Protein AF-A0A1W6UD63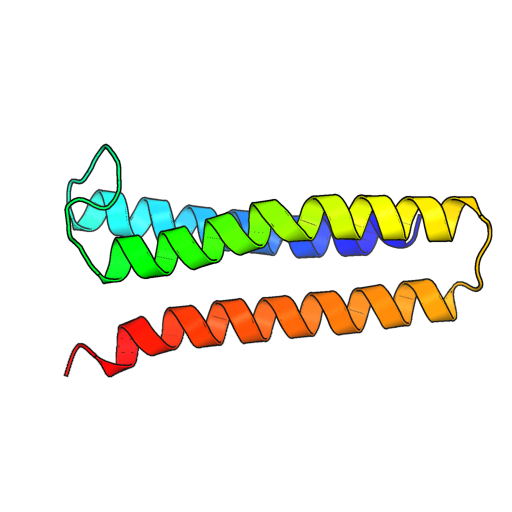-F1 (afdb_monomer)

Secondary structure (DSSP, 8-state):
-HHHHHHHHHHHHHHHHHHHHHHHHHHHT--SS-TT-HHHHHHHHHHHHHHHHHHHHHHHHHHHHHTT--HHHHHHHHHHHHHHHHHHHHHHHHHHHHS--

pLDDT: mean 88.69, std 12.46, range [38.28, 97.31]

Sequence (101 aa):
MITALYANILAILIIWLAVQVIKQRRLNQIAYADGGVEALQITRSAQSNATEYIPITLILMALLEFNSAYPTWIHLTGIIFVIGRVIHAKGILKKDLKKAH

InterPro domains:
  I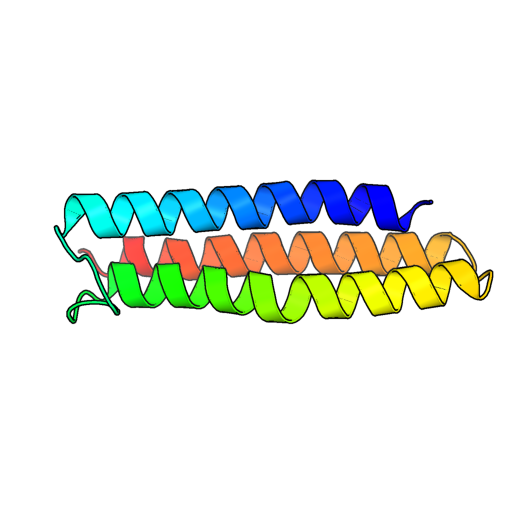PR001129 Membrane-associated, eicosanoid/glutathione metabolism (MAPEG) protein [PF01124] (4-95)
  IPR023352 Membrane associated eicosanoid/glutathione metabolism-like domain superfamily [G3DSA:1.20.120.550] (1-101)
  IPR023352 Membrane associated eicosanoid/glutathione metabolism-like domain superfamily [SSF161084] (2-96)

Foldseek 3Di:
DLLVVLVVLLVVVLVVLVVQLVVQCVVVVPDDDQPPPPLNVLSVVLNVVSVVPVVVLSVVLVVCVVVVHDVVVSVVSSVVVSVVSVCSNVVSNVVVVVVVD

Nearest PDB structures (foldseek):
  5j0l-assembly3_E  TM=4.740E-01  e=3.099E+00  synthetic construct
  5j0l-assembly1_B  TM=4.372E-01  e=2.189E+00  synthetic construct

Mean predicted aligned error: 5.11 Å

Radius of gyration: 15.97 Å; Cα contacts (8 Å, |Δi|>4): 61; chains: 1; bounding box: 33×26×43 Å

Structure (mmCIF, N/CA/C/O backbone):
data_AF-A0A1W6UD63-F1
#
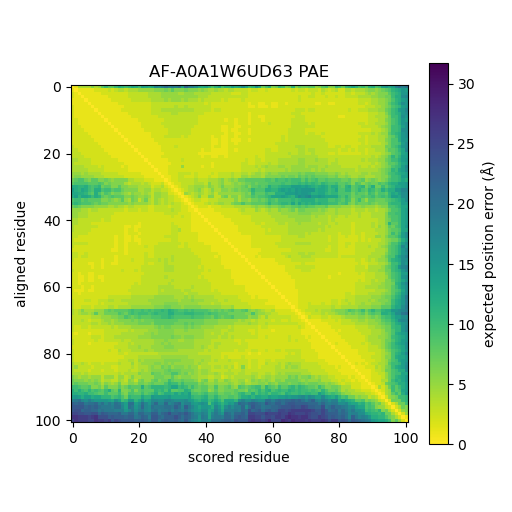_entry.id   AF-A0A1W6UD63-F1
#
loop_
_atom_site.group_PDB
_atom_site.id
_atom_site.type_symbol
_atom_site.label_atom_id
_atom_site.label_alt_id
_atom_site.label_comp_id
_atom_site.label_asym_id
_atom_site.label_entity_id
_atom_site.label_seq_id
_atom_site.pdbx_PDB_ins_code
_atom_site.Cartn_x
_atom_site.Cartn_y
_atom_site.Cartn_z
_atom_site.occupancy
_atom_site.B_iso_or_equiv
_atom_site.auth_seq_id
_atom_site.auth_comp_id
_atom_site.auth_asym_id
_atom_site.auth_atom_id
_atom_site.pdbx_PDB_model_num
ATOM 1 N N . MET A 1 1 ? 2.208 1.695 -19.554 1.00 80.94 1 MET A N 1
ATOM 2 C CA . MET A 1 1 ? 2.930 1.676 -18.268 1.00 80.94 1 MET A CA 1
ATOM 3 C C . MET A 1 1 ? 2.330 0.601 -17.378 1.00 80.94 1 MET A C 1
ATOM 5 O O . MET A 1 1 ? 1.207 0.764 -16.913 1.00 80.94 1 MET A O 1
ATOM 9 N N . ILE A 1 2 ? 3.040 -0.504 -17.175 1.00 93.12 2 ILE A N 1
ATOM 10 C CA . ILE A 1 2 ? 2.645 -1.617 -16.303 1.00 93.12 2 ILE A CA 1
ATOM 11 C C . ILE A 1 2 ? 2.543 -1.136 -14.851 1.00 93.12 2 ILE A C 1
ATOM 13 O O . ILE A 1 2 ? 1.603 -1.493 -14.144 1.00 93.12 2 ILE A O 1
ATOM 17 N N . THR A 1 3 ? 3.450 -0.257 -14.415 1.00 95.12 3 THR A N 1
ATOM 18 C CA . THR A 1 3 ? 3.440 0.296 -13.052 1.00 95.12 3 THR A CA 1
ATOM 19 C C . THR A 1 3 ? 2.135 1.032 -12.734 1.00 95.12 3 THR A C 1
ATOM 21 O O . THR A 1 3 ? 1.624 0.934 -11.618 1.00 95.12 3 THR A O 1
ATOM 24 N N . ALA A 1 4 ? 1.535 1.709 -13.721 1.00 94.88 4 ALA A N 1
ATOM 25 C CA . ALA A 1 4 ? 0.277 2.435 -13.542 1.00 94.88 4 ALA A CA 1
ATOM 26 C C . ALA A 1 4 ? -0.901 1.506 -13.196 1.00 94.88 4 ALA A C 1
ATOM 28 O O . ALA A 1 4 ? -1.786 1.891 -12.433 1.00 94.88 4 ALA A O 1
ATOM 29 N N . LEU A 1 5 ? -0.905 0.267 -13.698 1.00 96.31 5 LEU A N 1
ATOM 30 C CA . LEU A 1 5 ? -1.917 -0.727 -13.333 1.00 96.31 5 LEU A CA 1
ATOM 31 C C . LEU A 1 5 ? -1.846 -1.047 -11.833 1.00 96.31 5 LEU A C 1
ATOM 33 O O . LEU A 1 5 ? -2.851 -0.960 -11.127 1.00 9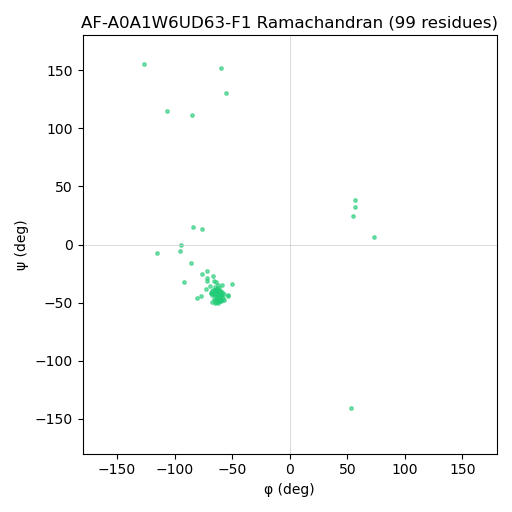6.31 5 LEU A O 1
ATOM 37 N N . TYR A 1 6 ? -0.647 -1.354 -11.333 1.00 96.44 6 TYR A N 1
ATOM 38 C CA . TYR A 1 6 ? -0.432 -1.646 -9.914 1.00 96.44 6 TYR A CA 1
ATOM 39 C C . TYR A 1 6 ? -0.705 -0.431 -9.027 1.00 96.44 6 TYR A C 1
ATOM 41 O O . TYR A 1 6 ? -1.283 -0.586 -7.952 1.00 96.44 6 TYR A O 1
ATOM 49 N N . ALA A 1 7 ? -0.366 0.775 -9.492 1.00 96.75 7 ALA A N 1
ATOM 50 C CA . ALA A 1 7 ? -0.670 2.015 -8.787 1.00 96.75 7 ALA A CA 1
ATOM 51 C C . ALA A 1 7 ? -2.175 2.178 -8.535 1.00 96.75 7 ALA A C 1
ATOM 53 O O . ALA A 1 7 ? -2.573 2.453 -7.406 1.00 96.75 7 ALA A O 1
ATOM 54 N N . ASN A 1 8 ? -3.016 1.932 -9.544 1.00 97.19 8 ASN A N 1
ATOM 55 C CA . ASN A 1 8 ? -4.472 2.016 -9.397 1.00 97.19 8 ASN A CA 1
ATOM 56 C C . ASN A 1 8 ? -5.023 0.962 -8.423 1.00 97.19 8 ASN A C 1
ATOM 58 O O . ASN A 1 8 ? -5.841 1.282 -7.562 1.00 97.19 8 ASN A O 1
ATOM 62 N N . ILE A 1 9 ? -4.539 -0.281 -8.503 1.00 96.31 9 ILE A N 1
ATOM 63 C CA . ILE A 1 9 ? -4.956 -1.356 -7.586 1.00 96.31 9 ILE A CA 1
ATOM 64 C C . ILE A 1 9 ? -4.594 -1.005 -6.134 1.00 96.31 9 ILE A C 1
ATOM 66 O O . ILE A 1 9 ? -5.411 -1.148 -5.223 1.00 96.31 9 ILE A O 1
ATOM 70 N N . LEU A 1 10 ? -3.375 -0.515 -5.907 1.00 95.81 10 LEU A N 1
ATOM 71 C CA . LEU A 1 10 ? -2.899 -0.136 -4.578 1.00 95.81 10 LEU A CA 1
ATOM 72 C C . LEU A 1 10 ? -3.569 1.144 -4.061 1.00 95.81 10 LEU A C 1
ATOM 74 O O . LEU A 1 10 ? -3.807 1.258 -2.859 1.00 95.81 10 LEU A O 1
ATOM 78 N N . ALA A 1 11 ? -3.939 2.074 -4.943 1.00 96.44 11 ALA A N 1
ATOM 79 C CA . ALA A 1 11 ? -4.721 3.252 -4.578 1.00 96.44 11 ALA A CA 1
ATOM 80 C C . ALA A 1 11 ? -6.101 2.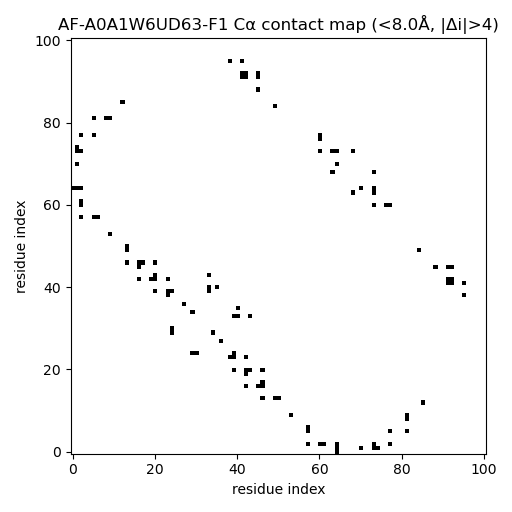858 -4.031 1.00 96.44 11 ALA A C 1
ATOM 82 O O . ALA A 1 11 ? -6.509 3.365 -2.987 1.00 96.44 11 ALA A O 1
ATOM 83 N N . ILE A 1 12 ? -6.781 1.893 -4.662 1.00 96.50 12 ILE A N 1
ATOM 84 C CA . ILE A 1 12 ? -8.051 1.349 -4.153 1.00 96.50 12 ILE A CA 1
ATOM 85 C C . ILE A 1 12 ? -7.864 0.759 -2.746 1.00 96.50 12 ILE A C 1
ATOM 87 O O . ILE A 1 12 ? -8.696 0.988 -1.867 1.00 96.50 12 ILE A O 1
ATOM 91 N N . LEU A 1 13 ? -6.756 0.051 -2.496 1.00 94.00 13 LEU A N 1
ATOM 92 C CA . LEU A 1 13 ? -6.440 -0.482 -1.167 1.00 94.00 13 LEU A CA 1
ATOM 93 C C . LEU A 1 13 ? -6.235 0.631 -0.124 1.00 94.00 13 LEU A C 1
ATOM 95 O O . LEU A 1 13 ? -6.763 0.526 0.984 1.00 94.00 13 LEU A O 1
ATOM 99 N N . ILE A 1 14 ? -5.503 1.697 -0.466 1.00 95.62 14 ILE A N 1
ATOM 100 C CA . ILE A 1 14 ? -5.303 2.857 0.420 1.00 95.62 14 ILE A CA 1
ATOM 101 C C . ILE A 1 14 ? -6.641 3.530 0.737 1.00 95.62 14 ILE A C 1
ATOM 103 O O . ILE A 1 14 ? -6.912 3.827 1.900 1.00 95.62 14 ILE A O 1
ATOM 107 N N . ILE A 1 15 ? -7.494 3.732 -0.272 1.00 96.38 15 ILE A N 1
ATOM 108 C CA . ILE A 1 15 ? -8.830 4.319 -0.097 1.00 96.38 15 ILE A CA 1
ATOM 109 C C . ILE A 1 15 ? -9.671 3.448 0.838 1.00 96.38 15 ILE A C 1
ATOM 111 O O . ILE A 1 15 ? -10.285 3.958 1.773 1.00 96.38 15 ILE A O 1
ATOM 115 N N . TRP A 1 16 ? -9.665 2.129 0.639 1.00 94.44 16 TRP A N 1
ATOM 116 C CA . TRP A 1 16 ? -10.384 1.207 1.514 1.00 94.44 16 TRP A CA 1
ATOM 117 C C . TRP A 1 16 ? -9.899 1.291 2.970 1.00 94.44 16 TRP A C 1
ATOM 119 O O . TRP A 1 16 ? -10.723 1.379 3.880 1.00 94.44 16 TRP A O 1
ATOM 129 N N . LEU A 1 17 ? -8.582 1.341 3.208 1.00 93.12 17 LEU A N 1
ATOM 130 C CA . LEU A 1 17 ? -8.016 1.526 4.551 1.00 93.12 17 LEU A CA 1
ATOM 131 C C . LEU A 1 17 ? -8.408 2.878 5.167 1.00 93.12 17 LEU A C 1
ATOM 133 O O . LEU A 1 17 ? -8.769 2.932 6.343 1.00 93.12 17 LEU A O 1
ATOM 137 N N . ALA A 1 18 ? -8.405 3.952 4.376 1.00 95.19 18 ALA A N 1
ATOM 138 C CA . ALA A 1 18 ? -8.842 5.271 4.824 1.00 95.19 18 ALA A CA 1
ATOM 139 C C . ALA A 1 18 ? -10.315 5.263 5.267 1.00 95.19 18 ALA A C 1
ATOM 141 O O . ALA A 1 18 ? -10.649 5.809 6.319 1.00 95.19 18 ALA A O 1
ATOM 142 N N . VAL A 1 19 ? -11.191 4.580 4.521 1.00 95.19 19 VAL A N 1
ATOM 143 C CA . VAL A 1 19 ? -12.603 4.405 4.898 1.00 95.19 19 VAL A CA 1
ATOM 144 C C . VAL A 1 19 ? -12.739 3.660 6.229 1.00 95.19 19 VAL A C 1
ATOM 146 O O . VAL A 1 19 ? -13.564 4.053 7.056 1.00 95.19 19 VAL A O 1
ATOM 149 N N . GLN A 1 20 ? -11.917 2.634 6.488 1.00 92.06 20 GLN A N 1
ATOM 150 C CA . GLN A 1 20 ? -11.929 1.943 7.784 1.00 92.06 20 GLN A CA 1
ATOM 151 C C . GLN A 1 20 ? -11.528 2.877 8.934 1.00 92.06 20 GLN A C 1
ATOM 153 O O . GLN A 1 20 ? -12.191 2.881 9.971 1.00 92.06 20 GLN A O 1
ATOM 158 N N . VAL A 1 21 ? -10.504 3.721 8.749 1.00 93.25 21 VAL A N 1
ATOM 159 C CA . VAL A 1 21 ? -10.112 4.716 9.764 1.00 93.25 21 VAL A CA 1
ATOM 160 C C . VAL A 1 21 ? -11.238 5.715 10.016 1.00 93.25 21 VAL A C 1
ATOM 162 O O . VAL A 1 21 ? -11.571 5.978 11.171 1.00 93.25 21 VAL A O 1
ATOM 165 N N . ILE A 1 22 ? -11.874 6.237 8.964 1.00 94.25 22 ILE A N 1
ATOM 166 C 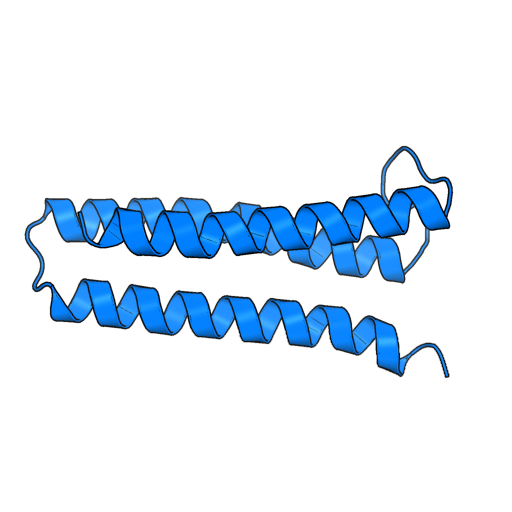CA . ILE A 1 22 ? -13.006 7.170 9.088 1.00 94.25 22 ILE A CA 1
ATOM 167 C C . ILE A 1 22 ? -14.164 6.518 9.853 1.00 94.25 22 ILE A C 1
ATOM 169 O O . ILE A 1 22 ? -14.737 7.137 10.752 1.00 94.25 22 ILE A O 1
ATOM 173 N N . LYS A 1 23 ? -14.482 5.254 9.545 1.00 92.75 23 LYS A N 1
ATOM 174 C CA . LYS A 1 23 ? -15.509 4.488 10.257 1.00 92.75 23 LYS A CA 1
ATOM 175 C C . LYS A 1 23 ? -15.183 4.385 11.748 1.00 92.75 23 LYS A C 1
ATOM 177 O O . LYS A 1 23 ? -16.046 4.690 12.565 1.00 92.75 23 LYS A O 1
ATOM 182 N N . GLN A 1 24 ? -13.948 4.027 12.104 1.00 91.62 24 GLN A N 1
ATOM 183 C CA . GLN A 1 24 ? -13.529 3.929 13.506 1.00 91.62 24 GLN A CA 1
ATOM 184 C C . GLN A 1 24 ? -13.552 5.283 14.227 1.00 91.62 24 GLN A C 1
ATOM 186 O O . GLN A 1 24 ? -14.015 5.359 15.363 1.00 91.62 24 GLN A O 1
ATOM 191 N N . ARG A 1 25 ? -13.141 6.375 13.570 1.00 92.81 25 ARG A N 1
ATOM 192 C CA . ARG A 1 25 ? -13.235 7.731 14.142 1.00 92.81 25 ARG A CA 1
ATOM 193 C C . ARG A 1 25 ? -14.671 8.129 14.445 1.00 92.81 25 ARG A C 1
ATOM 195 O O . ARG A 1 25 ? -14.945 8.649 15.522 1.00 92.81 25 ARG A O 1
ATOM 202 N N . ARG A 1 26 ? -15.590 7.855 13.51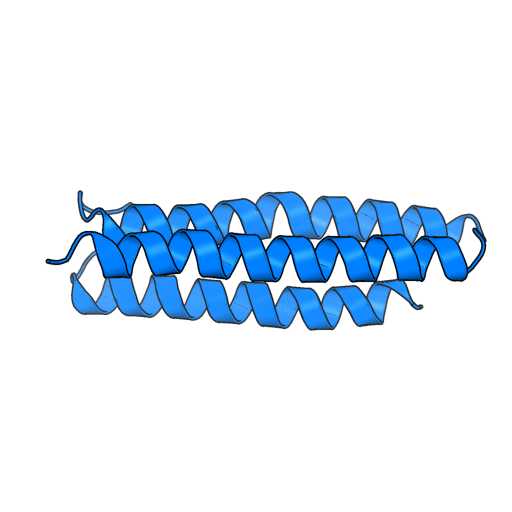4 1.00 92.94 26 ARG A N 1
ATOM 203 C CA . ARG A 1 26 ? -17.011 8.174 13.681 1.00 92.94 26 ARG A CA 1
ATOM 204 C C . ARG A 1 26 ? -17.662 7.325 14.770 1.00 92.94 26 ARG A C 1
ATOM 206 O O . ARG A 1 26 ? -18.457 7.853 15.537 1.00 92.94 26 ARG A O 1
ATOM 213 N N . LEU A 1 27 ? -17.324 6.039 14.855 1.00 91.88 27 LEU A N 1
ATOM 214 C CA . LEU A 1 27 ? -17.853 5.149 15.892 1.00 91.88 27 LEU A CA 1
ATOM 215 C C . LEU A 1 27 ? -17.435 5.596 17.296 1.00 91.88 27 LEU A C 1
ATOM 217 O O . LEU A 1 27 ? -18.265 5.621 18.195 1.00 91.88 27 LEU A O 1
ATOM 221 N N . ASN A 1 28 ? -16.175 5.999 17.462 1.00 90.81 28 ASN A N 1
ATOM 222 C CA . ASN A 1 28 ? -15.621 6.359 18.767 1.00 90.81 28 ASN A CA 1
ATOM 223 C C . ASN A 1 28 ? -15.686 7.868 19.075 1.00 90.81 28 ASN A C 1
ATOM 225 O O . ASN A 1 28 ? -15.250 8.282 20.140 1.00 90.81 28 ASN A O 1
ATOM 229 N N . GLN A 1 29 ? -16.216 8.690 18.157 1.00 91.50 29 GLN A N 1
ATOM 230 C CA . GLN A 1 29 ? -16.302 10.156 18.282 1.00 91.50 29 GLN A CA 1
ATOM 231 C C . GLN A 1 29 ? -14.935 10.837 18.525 1.00 91.50 29 GLN A C 1
ATOM 233 O O . GLN A 1 29 ? -14.824 11.806 19.272 1.00 91.50 29 GLN A O 1
ATOM 238 N N . ILE A 1 30 ? -13.878 10.345 17.866 1.00 89.25 30 ILE A N 1
ATOM 239 C CA . ILE A 1 30 ? -12.498 10.835 18.037 1.00 89.25 30 ILE A CA 1
ATOM 240 C C . ILE A 1 30 ? -12.059 11.651 16.821 1.00 89.25 30 ILE A C 1
ATOM 242 O O . ILE A 1 30 ? -11.859 11.116 15.725 1.00 89.25 30 ILE A O 1
ATOM 246 N N . ALA A 1 31 ? -11.827 12.947 17.036 1.00 83.38 31 ALA A N 1
ATOM 247 C CA . ALA A 1 31 ? -11.358 13.861 15.996 1.00 83.38 31 ALA A CA 1
ATOM 248 C C . ALA A 1 31 ? -9.854 13.707 15.692 1.00 83.38 31 ALA A C 1
ATOM 250 O O . ALA A 1 31 ? -9.469 13.622 14.527 1.00 83.38 31 ALA A O 1
ATOM 251 N N . TYR A 1 32 ? -9.006 13.606 16.723 1.00 82.38 32 TYR A N 1
ATOM 252 C CA . TYR A 1 32 ? -7.543 13.631 16.591 1.00 82.38 32 TYR A CA 1
ATOM 253 C C . TYR A 1 32 ? -6.877 12.428 17.260 1.00 82.38 32 TYR A C 1
ATOM 255 O O . TYR A 1 32 ? -7.440 11.826 18.169 1.00 82.38 32 TYR A O 1
ATOM 263 N N . ALA A 1 33 ? -5.671 12.078 16.798 1.00 86.44 33 ALA A N 1
ATOM 264 C CA . ALA A 1 33 ? -4.915 10.914 17.269 1.00 86.44 33 ALA A CA 1
ATOM 265 C C . ALA A 1 33 ? -5.747 9.613 17.203 1.00 86.44 33 ALA A C 1
ATOM 267 O O . ALA A 1 33 ? -6.452 9.389 16.210 1.00 86.44 33 ALA A O 1
ATOM 268 N N . ASP A 1 34 ? -5.614 8.751 18.205 1.00 83.62 34 ASP A N 1
ATOM 269 C CA . ASP A 1 34 ? -6.320 7.475 18.371 1.00 83.62 34 ASP A CA 1
ATOM 270 C C . ASP A 1 34 ? -7.250 7.457 19.597 1.00 83.62 34 ASP A C 1
ATOM 272 O O . ASP A 1 34 ? -8.019 6.511 19.750 1.00 83.62 34 ASP A O 1
ATOM 276 N N . GLY A 1 35 ? -7.214 8.495 20.445 1.00 84.50 35 GLY A N 1
ATOM 277 C CA . GLY A 1 35 ? -8.051 8.632 21.642 1.00 84.50 35 GLY A CA 1
ATOM 278 C C . GLY A 1 35 ? -7.959 7.451 22.613 1.00 84.50 35 GLY A C 1
ATOM 279 O O . GLY A 1 35 ? -8.913 7.201 23.340 1.00 84.50 35 GLY A O 1
ATOM 280 N N . GLY A 1 36 ? -6.850 6.700 22.590 1.00 87.56 36 GLY A N 1
ATOM 281 C CA . GLY A 1 36 ? -6.671 5.487 23.396 1.00 87.56 36 GLY A CA 1
ATOM 282 C C . GLY A 1 36 ? -7.483 4.274 22.926 1.00 87.56 36 GLY A C 1
ATOM 283 O O . GLY A 1 36 ? -7.483 3.245 23.598 1.00 87.56 36 GLY A O 1
ATOM 284 N N . VAL A 1 37 ? -8.169 4.358 21.781 1.00 90.38 37 VAL A N 1
ATOM 285 C CA . VAL A 1 37 ? -8.954 3.246 21.234 1.00 90.38 37 VAL A CA 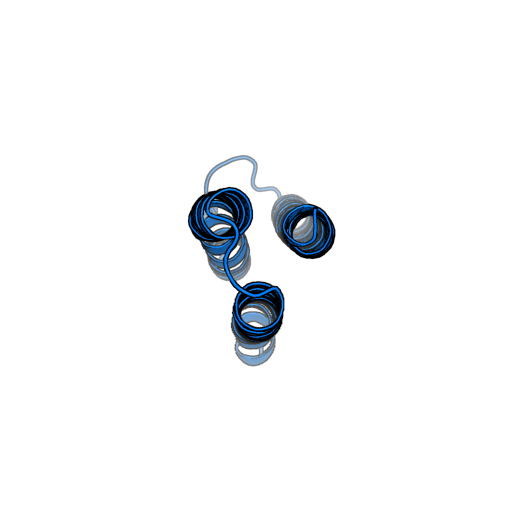1
ATOM 286 C C . VAL A 1 37 ? -8.046 2.325 20.426 1.00 90.38 37 VAL A C 1
ATOM 288 O O . VAL A 1 37 ? -7.608 2.676 19.328 1.00 90.38 37 VAL A O 1
ATOM 291 N N . GLU A 1 38 ? -7.824 1.111 20.937 1.00 88.81 38 GLU A N 1
ATOM 292 C CA . GLU A 1 38 ? -6.945 0.105 20.316 1.00 88.81 38 GLU A CA 1
ATOM 293 C C . GLU A 1 38 ? -7.329 -0.157 18.848 1.00 88.81 38 GLU A C 1
ATOM 295 O O . GLU A 1 38 ? -6.473 -0.114 17.967 1.00 88.81 38 GLU A O 1
ATOM 300 N N . ALA A 1 39 ? -8.623 -0.307 18.546 1.00 87.81 39 ALA A N 1
ATOM 301 C CA . ALA A 1 39 ? -9.098 -0.543 17.178 1.00 87.81 39 ALA A CA 1
ATOM 302 C C . ALA A 1 39 ? -8.760 0.611 16.211 1.00 87.81 39 ALA A C 1
ATOM 304 O O . ALA A 1 39 ? -8.419 0.389 15.044 1.00 87.81 39 ALA A O 1
ATOM 305 N N . LEU A 1 40 ? -8.825 1.863 16.680 1.00 89.69 40 LEU A N 1
ATOM 306 C CA . LEU A 1 40 ? -8.455 3.028 15.876 1.00 89.69 40 LEU A CA 1
ATOM 307 C C . LEU A 1 40 ? -6.934 3.103 15.698 1.00 89.69 40 LEU A C 1
ATOM 309 O O . LEU A 1 40 ? -6.471 3.417 14.600 1.00 89.69 40 LEU A O 1
ATOM 313 N N . GLN A 1 41 ? -6.161 2.760 16.731 1.00 91.50 41 GLN A N 1
ATOM 314 C CA . GLN A 1 41 ? -4.703 2.674 16.658 1.00 91.50 41 GLN A CA 1
ATOM 315 C C . GLN A 1 41 ? -4.257 1.618 15.636 1.00 91.50 41 GLN A C 1
ATOM 317 O O . GLN A 1 41 ? -3.417 1.902 14.777 1.00 91.50 41 GLN A O 1
ATOM 322 N N . ILE A 1 42 ? -4.855 0.426 15.671 1.00 89.94 42 ILE A N 1
ATOM 323 C CA . ILE A 1 42 ? -4.561 -0.679 14.752 1.00 89.94 42 ILE A CA 1
ATOM 324 C C . ILE A 1 42 ? -4.924 -0.298 13.311 1.00 89.94 42 ILE A C 1
ATOM 326 O O . ILE A 1 42 ? -4.084 -0.391 12.410 1.00 89.94 42 ILE A O 1
ATOM 330 N N . THR A 1 43 ? -6.138 0.217 13.091 1.00 91.38 43 THR A N 1
ATOM 331 C CA . THR A 1 43 ? -6.595 0.616 11.751 1.00 91.38 43 THR A CA 1
ATOM 332 C C . THR A 1 43 ? -5.741 1.759 11.182 1.00 91.38 43 THR A C 1
ATOM 334 O O . THR A 1 43 ? -5.353 1.728 10.011 1.00 91.38 43 THR A O 1
ATOM 337 N N . ARG A 1 44 ? -5.372 2.748 12.010 1.00 92.38 44 ARG A N 1
ATOM 338 C CA . ARG A 1 44 ? -4.480 3.849 11.613 1.00 92.38 44 ARG A CA 1
ATOM 339 C C . ARG A 1 44 ? -3.078 3.347 11.276 1.00 92.38 44 ARG A C 1
ATOM 341 O O . ARG A 1 44 ? -2.498 3.809 10.297 1.00 92.38 44 ARG A O 1
ATOM 348 N N . SER A 1 45 ? -2.557 2.386 12.037 1.00 91.44 45 SER A N 1
ATOM 349 C CA . SER A 1 45 ? -1.246 1.775 11.782 1.00 91.44 45 SER A CA 1
ATOM 350 C C . SER A 1 45 ? -1.223 1.044 10.436 1.00 91.44 45 SER A C 1
ATOM 352 O O . SER A 1 45 ? -0.265 1.183 9.675 1.00 91.44 45 SER A O 1
ATOM 354 N N . ALA A 1 46 ? -2.304 0.334 10.087 1.00 91.38 46 ALA A N 1
ATOM 355 C CA . ALA A 1 46 ? -2.451 -0.290 8.771 1.00 91.38 46 ALA A CA 1
ATOM 356 C C . ALA A 1 46 ? -2.455 0.744 7.632 1.00 91.38 46 ALA A C 1
ATOM 358 O O . ALA A 1 46 ? -1.767 0.548 6.628 1.00 91.38 46 ALA A O 1
ATOM 359 N N . GLN A 1 47 ? -3.200 1.847 7.788 1.00 93.94 47 GLN A N 1
ATOM 360 C CA . GLN A 1 47 ? -3.241 2.918 6.790 1.00 93.94 47 GLN A CA 1
ATOM 361 C C . GLN A 1 47 ? -1.878 3.610 6.644 1.00 93.94 47 GLN A C 1
ATOM 363 O O . GLN A 1 47 ? -1.415 3.748 5.516 1.00 93.94 47 GLN A O 1
ATOM 368 N N . SER A 1 48 ? -1.224 3.986 7.753 1.00 93.75 48 SER A N 1
ATOM 369 C CA . SER A 1 48 ? 0.091 4.658 7.745 1.00 93.75 48 SER A CA 1
ATOM 370 C C . SER A 1 48 ? 1.124 3.816 7.007 1.00 93.75 48 SER A C 1
ATOM 372 O O . SER A 1 48 ? 1.765 4.277 6.066 1.00 93.75 48 SER A O 1
ATOM 374 N N . ASN A 1 49 ? 1.184 2.524 7.339 1.00 93.38 49 ASN A N 1
ATOM 375 C CA . ASN A 1 49 ? 2.072 1.582 6.678 1.00 93.38 49 ASN A CA 1
ATOM 376 C C . ASN A 1 49 ? 1.775 1.465 5.171 1.00 93.38 49 ASN A C 1
ATOM 378 O O . ASN A 1 49 ? 2.686 1.406 4.350 1.00 93.38 49 ASN A O 1
ATOM 382 N N . ALA A 1 50 ? 0.506 1.458 4.763 1.00 93.69 50 ALA A N 1
ATOM 383 C CA . ALA A 1 50 ? 0.174 1.468 3.342 1.00 93.69 50 ALA A CA 1
ATOM 384 C C . ALA A 1 50 ? 0.665 2.758 2.658 1.00 93.69 50 ALA A C 1
ATOM 386 O O . ALA A 1 50 ? 1.314 2.680 1.617 1.00 93.69 50 ALA A O 1
ATOM 387 N N . THR A 1 51 ? 0.423 3.927 3.256 1.00 95.88 51 THR A N 1
ATOM 388 C CA . THR A 1 51 ? 0.802 5.231 2.688 1.00 95.88 51 THR A CA 1
ATOM 389 C C . THR A 1 51 ? 2.302 5.514 2.707 1.00 95.88 51 THR A C 1
ATOM 391 O O . THR A 1 51 ? 2.766 6.306 1.900 1.00 95.88 51 THR A O 1
ATOM 394 N N . GLU A 1 52 ? 3.069 4.864 3.579 1.00 95.00 52 GLU A N 1
ATOM 395 C CA . GLU A 1 52 ? 4.530 4.994 3.624 1.00 95.00 52 GLU A CA 1
ATOM 396 C C . GLU A 1 52 ? 5.206 4.125 2.562 1.00 95.00 52 GLU A C 1
ATOM 398 O O . GLU A 1 52 ? 6.085 4.581 1.834 1.00 95.00 52 GLU A O 1
ATOM 403 N N . TYR A 1 53 ? 4.782 2.864 2.444 1.00 94.88 53 TYR A N 1
ATOM 404 C CA . TYR A 1 53 ? 5.497 1.900 1.615 1.00 94.88 53 TYR A CA 1
ATOM 405 C C . TYR A 1 53 ? 4.992 1.824 0.172 1.00 94.88 53 TYR A C 1
ATOM 407 O O . TYR A 1 53 ? 5.778 1.548 -0.729 1.00 94.88 53 TYR A O 1
ATOM 415 N N . ILE A 1 54 ? 3.696 2.036 -0.084 1.00 96.00 54 ILE A N 1
ATOM 416 C CA . ILE A 1 54 ? 3.156 1.942 -1.450 1.00 96.00 54 ILE A CA 1
ATOM 417 C C . ILE A 1 54 ? 3.784 2.992 -2.380 1.00 96.00 54 ILE A C 1
ATOM 419 O O . ILE A 1 54 ? 4.243 2.595 -3.452 1.00 96.00 54 ILE A O 1
ATOM 423 N N . PRO A 1 55 ? 3.868 4.290 -2.017 1.00 96.25 55 PRO A N 1
ATOM 424 C CA . PRO A 1 55 ? 4.423 5.300 -2.915 1.00 96.25 55 PRO A CA 1
ATOM 425 C C . PRO A 1 55 ? 5.890 5.045 -3.252 1.00 96.25 55 PRO A C 1
ATOM 427 O O . PRO A 1 55 ? 6.251 5.075 -4.425 1.00 96.25 55 PRO A O 1
ATOM 430 N N . ILE A 1 56 ? 6.723 4.725 -2.253 1.00 97.12 56 ILE A N 1
ATOM 431 C CA . ILE A 1 56 ? 8.143 4.449 -2.498 1.00 97.12 56 ILE A CA 1
ATOM 432 C C . ILE A 1 56 ? 8.325 3.214 -3.386 1.00 97.12 56 ILE A C 1
ATOM 434 O O . ILE A 1 56 ? 9.127 3.245 -4.316 1.00 97.12 56 ILE A O 1
ATOM 438 N N . THR A 1 57 ? 7.535 2.153 -3.190 1.00 96.06 57 THR A N 1
ATOM 439 C CA . THR A 1 57 ? 7.588 0.976 -4.065 1.00 96.06 57 THR A CA 1
ATOM 440 C C . THR A 1 57 ? 7.131 1.295 -5.487 1.00 96.06 57 THR A C 1
ATOM 442 O O . THR A 1 57 ? 7.786 0.868 -6.433 1.00 96.06 57 THR A O 1
ATOM 445 N N . LEU A 1 58 ? 6.060 2.074 -5.666 1.00 96.81 58 LEU A N 1
ATOM 446 C CA . LEU A 1 58 ? 5.595 2.487 -6.994 1.00 96.81 58 LEU A CA 1
ATOM 447 C C . LEU A 1 58 ? 6.621 3.356 -7.726 1.00 96.81 58 LEU A C 1
ATOM 449 O O . LEU A 1 58 ? 6.808 3.177 -8.926 1.00 96.81 58 LEU A O 1
ATOM 453 N N . ILE A 1 59 ? 7.319 4.245 -7.015 1.00 97.31 59 ILE A N 1
ATOM 454 C CA . ILE A 1 59 ? 8.419 5.037 -7.580 1.00 97.31 59 ILE A CA 1
ATOM 455 C C . ILE A 1 59 ? 9.541 4.110 -8.056 1.00 97.31 59 ILE A C 1
ATOM 457 O O . ILE A 1 59 ? 9.981 4.222 -9.196 1.00 97.31 59 ILE A O 1
ATOM 461 N N . LEU A 1 60 ? 9.969 3.152 -7.228 1.00 96.25 60 LEU A N 1
ATOM 462 C CA . LEU A 1 60 ? 11.017 2.198 -7.605 1.00 96.25 60 LEU A CA 1
ATOM 463 C C . LEU A 1 60 ? 10.599 1.305 -8.785 1.00 96.25 60 LEU A C 1
ATOM 465 O O . LEU A 1 60 ? 11.411 1.048 -9.670 1.00 96.25 60 LEU A O 1
ATOM 469 N N . MET A 1 61 ? 9.335 0.878 -8.845 1.00 96.12 61 MET A N 1
ATOM 470 C CA . MET A 1 61 ? 8.794 0.134 -9.989 1.00 96.12 61 MET A CA 1
ATOM 471 C C . MET A 1 61 ? 8.760 0.982 -11.265 1.00 96.12 61 MET A C 1
ATOM 473 O O . MET A 1 61 ? 9.139 0.491 -12.325 1.00 96.12 61 MET A O 1
ATOM 477 N N . ALA A 1 62 ? 8.365 2.254 -11.168 1.00 96.31 62 ALA A N 1
ATOM 478 C CA . ALA A 1 62 ? 8.355 3.168 -12.306 1.00 96.31 62 ALA A CA 1
ATOM 479 C C . ALA A 1 62 ? 9.774 3.423 -12.828 1.00 96.31 62 ALA A C 1
ATOM 481 O O . ALA A 1 62 ? 9.982 3.441 -14.037 1.00 96.31 62 ALA A O 1
ATOM 482 N N . LEU A 1 63 ? 10.757 3.564 -11.931 1.00 96.75 63 LEU A N 1
ATOM 483 C CA . LEU A 1 63 ? 12.169 3.664 -12.300 1.00 96.75 63 LEU A CA 1
ATOM 484 C C . LEU A 1 63 ? 12.660 2.380 -12.976 1.00 96.75 63 LEU A C 1
ATOM 486 O O . LEU A 1 63 ? 13.354 2.454 -13.987 1.00 96.75 63 LEU A O 1
ATOM 490 N N . LEU A 1 64 ? 12.278 1.208 -12.469 1.00 94.88 64 LEU A N 1
ATOM 491 C CA . LEU A 1 64 ? 12.622 -0.076 -13.083 1.00 94.88 64 LEU A CA 1
ATOM 492 C C . LEU A 1 64 ? 12.034 -0.205 -14.501 1.00 94.88 64 LEU A C 1
ATOM 494 O O . LEU A 1 64 ? 12.732 -0.621 -15.422 1.00 94.88 64 LEU A O 1
ATOM 498 N N . GLU A 1 65 ? 10.777 0.204 -14.688 1.00 94.31 65 GLU A N 1
ATOM 499 C CA . GLU A 1 65 ? 10.112 0.252 -15.996 1.00 94.31 65 GLU A CA 1
ATOM 500 C C . GLU A 1 65 ? 10.771 1.266 -16.944 1.00 94.31 65 GLU A C 1
ATOM 502 O O . GLU A 1 65 ? 11.003 0.956 -18.110 1.00 94.31 65 GLU A O 1
ATOM 507 N N . PHE A 1 66 ? 11.136 2.447 -16.440 1.00 96.00 66 PHE A N 1
ATOM 508 C CA . PHE A 1 66 ? 11.825 3.487 -17.208 1.00 96.00 66 PHE A CA 1
ATOM 509 C C . PHE A 1 66 ? 13.203 3.029 -17.709 1.00 96.00 66 PHE A C 1
ATOM 511 O O . PHE A 1 66 ? 13.597 3.347 -18.827 1.00 96.00 66 PHE A O 1
ATOM 518 N N . ASN A 1 67 ? 13.905 2.206 -16.926 1.00 96.06 67 ASN A N 1
ATOM 519 C CA . ASN A 1 67 ? 15.171 1.583 -17.322 1.00 96.06 67 ASN A CA 1
ATOM 520 C C . ASN A 1 67 ? 14.998 0.397 -18.295 1.00 96.06 67 ASN A C 1
ATOM 522 O O . ASN A 1 67 ? 15.946 -0.351 -18.520 1.00 96.06 67 ASN A O 1
ATOM 526 N N . SER A 1 68 ? 13.810 0.212 -18.887 1.00 92.44 68 SER A N 1
ATOM 527 C CA . SER A 1 68 ? 13.519 -0.852 -19.861 1.00 92.44 68 SER A CA 1
ATOM 528 C C . SER A 1 68 ? 13.791 -2.267 -19.333 1.00 92.44 68 SER A C 1
ATOM 530 O O . SER A 1 68 ? 14.164 -3.166 -20.089 1.00 92.44 68 SER A O 1
ATOM 532 N N . ALA A 1 69 ? 13.602 -2.487 -18.027 1.00 92.12 69 ALA A N 1
ATOM 533 C CA . ALA A 1 69 ? 13.684 -3.822 -17.451 1.00 92.12 69 ALA A CA 1
ATOM 534 C C . ALA A 1 69 ? 12.652 -4.765 -18.089 1.00 92.12 69 ALA A C 1
ATOM 536 O O . ALA A 1 69 ? 11.572 -4.343 -18.510 1.00 92.12 69 ALA A O 1
ATOM 537 N N . TYR A 1 70 ? 12.958 -6.066 -18.110 1.00 93.00 70 TYR A N 1
ATOM 538 C CA . TYR A 1 70 ? 12.029 -7.056 -18.651 1.00 93.00 70 TYR A CA 1
ATOM 539 C C . TYR A 1 70 ? 10.662 -6.970 -17.946 1.00 93.00 70 TYR A C 1
ATOM 541 O O . TYR A 1 70 ? 10.618 -7.034 -16.710 1.00 93.00 70 TYR A O 1
ATOM 549 N N . PRO A 1 71 ? 9.543 -6.910 -18.700 1.00 91.94 71 PRO A N 1
ATOM 550 C CA . PRO A 1 71 ? 8.191 -6.815 -18.144 1.00 91.94 71 PRO A CA 1
ATOM 551 C C . PRO A 1 71 ? 7.888 -7.856 -17.062 1.00 91.94 71 PRO A C 1
ATOM 553 O O . PRO A 1 71 ? 7.197 -7.562 -16.087 1.00 91.94 71 PRO A O 1
ATOM 556 N N . THR A 1 72 ? 8.457 -9.057 -17.189 1.00 94.06 72 THR A N 1
ATOM 557 C CA . THR A 1 72 ? 8.324 -10.155 -16.224 1.00 94.06 72 THR A CA 1
ATOM 558 C C . THR A 1 72 ? 8.712 -9.738 -14.804 1.00 94.06 72 THR A C 1
ATOM 560 O O . THR A 1 72 ? 7.986 -10.045 -13.861 1.00 94.06 72 THR A O 1
ATOM 563 N N . TRP A 1 73 ? 9.811 -8.994 -14.634 1.00 92.88 73 TRP A N 1
ATOM 564 C CA . TRP A 1 73 ? 10.274 -8.550 -13.314 1.00 92.88 73 TRP A CA 1
ATOM 565 C C . TRP A 1 73 ? 9.347 -7.502 -12.700 1.00 92.88 73 TRP A C 1
ATOM 567 O O . TRP A 1 73 ? 9.095 -7.528 -11.494 1.00 92.88 73 TRP A O 1
ATOM 577 N N . ILE A 1 74 ? 8.784 -6.621 -13.526 1.00 93.31 74 ILE A N 1
ATOM 578 C CA . ILE A 1 74 ? 7.826 -5.596 -13.096 1.00 93.31 74 ILE A CA 1
ATOM 579 C C . ILE A 1 74 ? 6.509 -6.256 -12.667 1.00 93.31 74 ILE A C 1
ATOM 581 O O . ILE A 1 74 ? 5.934 -5.900 -11.639 1.00 93.31 74 ILE A O 1
ATOM 585 N N . HIS A 1 75 ? 6.038 -7.265 -13.408 1.00 94.44 75 HIS A N 1
ATOM 586 C CA . HIS A 1 75 ? 4.838 -8.000 -13.016 1.00 94.44 75 HIS A CA 1
ATOM 587 C C . HIS A 1 75 ? 5.048 -8.824 -11.746 1.00 94.44 75 HIS A C 1
ATOM 589 O O . HIS A 1 75 ? 4.202 -8.792 -10.857 1.00 94.44 75 HIS A O 1
ATOM 595 N N . LEU A 1 76 ? 6.178 -9.522 -11.633 1.00 94.81 76 LEU A N 1
ATOM 596 C CA . LEU A 1 76 ? 6.495 -10.334 -10.462 1.00 94.81 76 LEU A CA 1
ATOM 597 C C . LEU A 1 76 ? 6.573 -9.473 -9.195 1.00 94.81 76 LEU A C 1
ATOM 599 O O . LEU A 1 76 ? 5.926 -9.790 -8.197 1.00 94.81 76 LEU A O 1
ATOM 603 N N . THR A 1 77 ? 7.291 -8.348 -9.250 1.00 93.50 77 THR A N 1
ATOM 604 C CA . THR A 1 77 ? 7.370 -7.398 -8.128 1.00 93.50 77 THR A CA 1
ATOM 605 C C . THR A 1 77 ? 6.003 -6.807 -7.784 1.00 93.50 77 THR A C 1
ATOM 607 O O . THR A 1 77 ? 5.615 -6.825 -6.615 1.00 93.50 77 THR A O 1
ATOM 610 N N . GLY A 1 78 ? 5.231 -6.366 -8.781 1.00 93.81 78 GLY A N 1
ATOM 611 C CA . GLY A 1 78 ? 3.892 -5.812 -8.575 1.00 93.81 78 GLY A CA 1
ATOM 612 C C . GLY A 1 78 ? 2.912 -6.801 -7.938 1.00 93.81 78 GLY A C 1
ATOM 613 O O . GLY A 1 78 ? 2.237 -6.460 -6.967 1.00 93.81 78 GLY A O 1
ATOM 614 N N . ILE A 1 79 ? 2.861 -8.043 -8.428 1.00 95.31 79 ILE A N 1
ATOM 615 C CA . ILE A 1 79 ? 1.967 -9.091 -7.908 1.00 95.31 79 ILE A CA 1
ATOM 616 C C . ILE A 1 79 ? 2.332 -9.452 -6.468 1.00 95.31 79 ILE A C 1
ATOM 618 O O . ILE A 1 79 ? 1.458 -9.444 -5.598 1.00 95.31 79 ILE A O 1
ATOM 622 N N . ILE A 1 80 ? 3.612 -9.735 -6.198 1.00 95.06 80 ILE A N 1
ATOM 623 C CA . ILE A 1 80 ? 4.080 -10.086 -4.849 1.00 95.06 80 ILE A CA 1
ATOM 624 C C . ILE A 1 80 ? 3.770 -8.950 -3.874 1.00 95.06 80 ILE A C 1
ATOM 626 O O . ILE A 1 80 ? 3.271 -9.196 -2.773 1.00 95.06 80 ILE A O 1
ATOM 630 N N . PHE A 1 81 ? 4.003 -7.704 -4.288 1.00 94.12 81 PHE A N 1
ATOM 631 C CA . PHE A 1 81 ? 3.744 -6.547 -3.447 1.00 94.12 81 PHE A CA 1
ATOM 632 C C . PHE A 1 81 ? 2.252 -6.368 -3.145 1.00 94.12 81 PHE A C 1
ATOM 634 O O . PHE A 1 81 ? 1.884 -6.212 -1.980 1.00 94.12 81 PHE A O 1
ATOM 641 N N . VAL A 1 82 ? 1.376 -6.457 -4.152 1.00 93.69 82 VAL A N 1
ATOM 642 C CA . VAL A 1 82 ? -0.083 -6.369 -3.955 1.00 93.69 82 VAL A CA 1
ATOM 643 C C . VAL A 1 82 ? -0.575 -7.467 -3.013 1.00 93.69 82 VAL A C 1
ATOM 645 O O . VAL A 1 82 ? -1.282 -7.171 -2.047 1.00 93.69 82 VAL A O 1
ATOM 648 N N . ILE A 1 83 ? -0.177 -8.722 -3.242 1.00 93.31 83 ILE A N 1
ATOM 649 C CA . ILE A 1 83 ? -0.584 -9.854 -2.397 1.00 93.31 83 ILE A CA 1
ATOM 650 C C . ILE A 1 83 ? -0.108 -9.642 -0.957 1.00 93.31 83 ILE A C 1
ATOM 652 O O . ILE A 1 83 ? -0.908 -9.753 -0.025 1.00 93.31 83 ILE A O 1
ATOM 656 N N . GLY A 1 84 ? 1.161 -9.268 -0.769 1.00 91.06 84 GLY A N 1
ATOM 657 C CA . GLY A 1 84 ? 1.723 -8.981 0.549 1.00 91.06 84 GLY A CA 1
ATOM 658 C C . GLY A 1 84 ? 0.946 -7.889 1.288 1.00 91.06 84 GLY A C 1
ATOM 659 O O . GLY A 1 84 ? 0.621 -8.049 2.465 1.00 91.06 84 GLY A O 1
ATOM 660 N N . ARG A 1 85 ? 0.559 -6.813 0.591 1.00 89.81 85 ARG A N 1
ATOM 661 C CA . ARG A 1 85 ? -0.216 -5.705 1.173 1.00 89.81 85 ARG A CA 1
ATOM 662 C C . ARG A 1 85 ? -1.633 -6.115 1.549 1.00 89.81 85 ARG A C 1
ATOM 664 O O . ARG A 1 85 ? -2.094 -5.751 2.629 1.00 89.81 85 ARG A O 1
ATOM 671 N N . VAL A 1 86 ? -2.308 -6.903 0.714 1.00 87.94 86 VAL A N 1
ATOM 672 C CA . VAL A 1 86 ? -3.655 -7.412 1.012 1.00 87.94 86 VAL A CA 1
ATOM 673 C C . VAL A 1 86 ? -3.631 -8.359 2.213 1.00 87.94 86 VAL A C 1
ATOM 675 O O . VAL A 1 86 ? -4.488 -8.247 3.091 1.00 87.94 86 VAL A O 1
ATOM 678 N N . ILE A 1 87 ? -2.650 -9.265 2.288 1.00 87.75 87 ILE A N 1
ATOM 679 C CA . ILE A 1 87 ? -2.484 -10.175 3.431 1.00 87.75 87 ILE A CA 1
ATOM 680 C C . ILE A 1 87 ? -2.186 -9.383 4.706 1.00 87.75 87 ILE A C 1
ATOM 682 O O . ILE A 1 87 ? -2.835 -9.614 5.723 1.00 87.75 87 ILE A O 1
ATOM 686 N N . HIS A 1 88 ? -1.262 -8.422 4.651 1.00 83.56 88 HIS A N 1
ATOM 687 C CA . HIS A 1 88 ? -0.901 -7.586 5.795 1.00 83.56 88 HIS A CA 1
ATOM 688 C C . HIS A 1 88 ? -2.096 -6.769 6.305 1.00 83.56 88 HIS A C 1
ATOM 690 O O . HIS A 1 88 ? -2.417 -6.815 7.491 1.00 83.56 88 HIS A O 1
ATOM 696 N N . ALA A 1 89 ? -2.820 -6.097 5.403 1.00 79.81 89 ALA A N 1
ATOM 697 C CA . ALA A 1 89 ? -4.002 -5.312 5.747 1.00 79.81 89 ALA A CA 1
ATOM 698 C C . ALA A 1 89 ? -5.101 -6.175 6.388 1.00 79.81 89 ALA A C 1
ATOM 700 O O . ALA A 1 89 ? -5.648 -5.815 7.430 1.00 79.81 89 ALA A O 1
ATOM 701 N N . LYS A 1 90 ? -5.388 -7.353 5.815 1.00 80.19 90 LYS A N 1
ATOM 702 C CA . LYS A 1 90 ? -6.356 -8.302 6.388 1.00 80.19 90 LYS A CA 1
ATOM 703 C C . LYS A 1 90 ? -5.881 -8.886 7.718 1.00 80.19 90 LYS A C 1
ATOM 705 O O . LYS A 1 90 ? -6.696 -9.071 8.613 1.00 80.19 90 LYS A O 1
ATOM 710 N N . GLY A 1 91 ? -4.591 -9.188 7.859 1.00 78.19 91 GLY A N 1
ATOM 711 C CA . GLY A 1 91 ? -4.009 -9.748 9.080 1.00 78.19 91 GLY A CA 1
ATOM 712 C C . GLY A 1 91 ? -4.072 -8.779 10.257 1.00 78.19 91 GLY A C 1
ATOM 713 O O . GLY A 1 91 ? -4.422 -9.185 11.365 1.00 78.19 91 GLY A O 1
ATOM 714 N N . ILE A 1 92 ? -3.806 -7.497 10.003 1.00 75.38 92 ILE A N 1
ATOM 715 C CA . ILE A 1 92 ? -3.930 -6.439 11.007 1.00 75.38 92 ILE A CA 1
ATOM 716 C C . ILE A 1 92 ? -5.400 -6.237 11.393 1.00 75.38 92 ILE A C 1
ATOM 718 O O . ILE A 1 92 ? -5.730 -6.323 12.571 1.00 75.38 92 ILE A O 1
ATOM 722 N N . LEU A 1 93 ? -6.301 -6.104 10.415 1.00 69.94 93 LEU A N 1
ATOM 723 C CA . LEU A 1 93 ? -7.729 -5.901 10.689 1.00 69.94 93 LEU A CA 1
ATOM 724 C C . LEU A 1 93 ? -8.394 -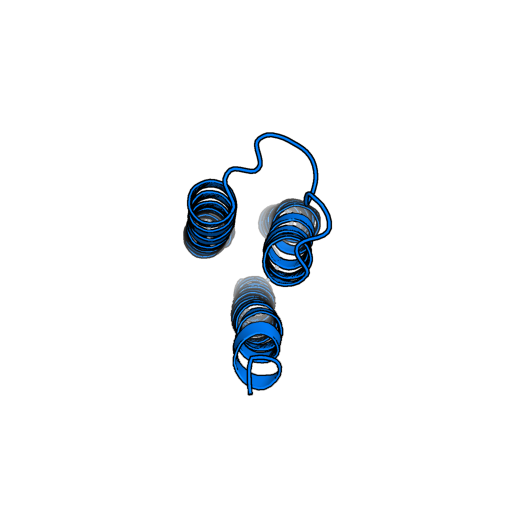7.125 11.352 1.00 69.94 93 LEU A C 1
ATOM 726 O O . LEU A 1 93 ? -9.363 -7.005 12.091 1.00 69.94 93 LEU A O 1
ATOM 730 N N . LYS A 1 94 ? -7.884 -8.341 11.120 1.00 67.12 94 LYS A N 1
ATOM 731 C CA . LYS A 1 94 ? -8.390 -9.557 11.781 1.00 67.12 94 LYS A CA 1
ATOM 732 C C . LYS A 1 94 ? -7.910 -9.679 13.231 1.00 67.12 94 LYS A C 1
ATOM 734 O O . LYS A 1 94 ? -8.588 -10.328 14.027 1.00 67.12 94 LYS A O 1
ATOM 739 N N . LYS A 1 95 ? -6.774 -9.066 13.591 1.00 58.44 95 LYS A N 1
ATOM 740 C CA . LYS A 1 95 ? -6.352 -8.951 14.996 1.00 58.44 95 LYS A CA 1
ATOM 741 C C . LYS A 1 95 ? -7.312 -8.071 15.803 1.00 58.44 95 LYS A C 1
ATOM 743 O O . LYS A 1 95 ? -7.547 -8.420 16.956 1.00 58.44 95 LYS A O 1
ATOM 748 N N . ASP A 1 96 ? -7.942 -7.062 15.190 1.00 52.88 96 ASP A N 1
ATOM 749 C CA . ASP A 1 96 ? -9.042 -6.312 15.826 1.00 52.88 96 ASP A CA 1
ATOM 750 C C . ASP A 1 96 ? -10.224 -7.228 16.179 1.00 52.88 96 ASP A C 1
ATOM 752 O O . ASP A 1 96 ? -10.772 -7.158 17.274 1.00 52.88 96 ASP A O 1
ATOM 756 N N . LEU A 1 97 ? -10.601 -8.140 15.274 1.00 49.72 97 LEU A N 1
ATOM 757 C CA . LEU A 1 97 ? -11.775 -9.004 15.461 1.00 49.72 97 LEU A CA 1
ATOM 758 C C . LEU A 1 97 ? -11.588 -10.099 16.520 1.00 49.72 97 LEU A C 1
ATOM 760 O O . LEU A 1 97 ? -12.567 -10.536 17.114 1.00 49.72 97 LEU A O 1
ATOM 764 N N . LYS A 1 98 ? -10.360 -10.580 16.750 1.00 46.97 98 LYS A N 1
ATOM 765 C CA . LYS A 1 98 ? -10.105 -11.693 17.685 1.00 46.97 98 LYS A CA 1
ATOM 766 C C . LYS A 1 98 ? -9.942 -11.274 19.148 1.00 46.97 98 LYS A C 1
ATOM 768 O O . LYS A 1 98 ? -9.999 -12.149 20.001 1.00 46.97 98 LYS A O 1
ATOM 773 N N . LYS A 1 99 ? -9.711 -9.990 19.432 1.00 45.25 99 LYS A N 1
ATOM 774 C CA . LYS A 1 99 ? -9.546 -9.471 20.802 1.00 45.25 99 LYS A CA 1
ATOM 775 C C . LYS A 1 99 ? -10.831 -8.900 21.411 1.00 45.25 99 LYS A C 1
ATOM 777 O O . LYS A 1 99 ? -10.832 -8.546 22.581 1.00 45.25 99 LYS A O 1
ATOM 782 N N . ALA A 1 100 ? -11.910 -8.813 20.634 1.00 45.72 100 ALA A N 1
ATOM 783 C CA . ALA A 1 100 ? -13.217 -8.348 21.099 1.00 45.72 100 ALA A CA 1
ATOM 784 C C . ALA A 1 100 ? -14.070 -9.456 21.765 1.00 45.72 100 ALA A C 1
ATOM 786 O O . ALA A 1 100 ? -15.279 -9.278 21.910 1.00 45.72 100 ALA A O 1
ATOM 787 N N . HIS A 1 101 ? -13.459 -10.588 22.136 1.00 38.28 101 HIS A N 1
ATOM 788 C CA . HIS A 1 101 ? -14.090 -11.717 22.824 1.00 38.28 101 HIS A CA 1
ATOM 789 C C . HIS A 1 101 ? -13.343 -12.063 24.106 1.00 38.28 101 HIS A C 1
ATOM 791 O O . HIS A 1 101 ? -12.092 -12.107 24.048 1.00 38.28 101 HIS A O 1
#

Organism: Vibrio alginolyticus (NCBI:txid663)

Solvent-accessible surface area (backbone atoms only — not comparable to full-atom values): 5662 Å² total; per-residue (Å²): 116,74,53,57,56,51,50,54,58,51,46,53,52,50,53,54,36,49,52,52,36,51,50,42,29,64,76,70,73,45,91,60,93,45,78,88,38,64,64,39,44,54,39,44,50,50,36,51,53,45,66,60,50,49,57,57,51,50,52,53,46,43,52,44,54,72,69,67,50,63,66,68,60,57,51,52,52,47,51,54,49,52,52,52,50,54,52,49,49,50,54,56,59,48,53,54,66,68,68,79,109